Protein AF-A0A838W8V4-F1 (afdb_monomer_lite)

Foldseek 3Di:
DDPDPPPPFAADDPVLLVVLVVLVVQLVVLVVVVVPDPDDDCPPVSVVSNVVSVVVNQVSLVVVCVVVVHDSVQWDQDPVRNTTDGDDDD

Sequence (90 aa):
MSDNNNNKKIKLNEEEFEKISKLYQIALDASSQSTLGSGGSSLDGNIQHKQKAWHNVQSYMNELGKKYGYDPEKYVINKNTKELEKYSPE

Secondary structure (DSSP, 8-state):
---------EEPPHHHHHHHHHHHHHHHHHHHHHHH--SSS-HHHHHHHHHHHHHHHHHHHHHHHHHHT--TTSEEEETTTTEEEE----

Radius of gyration: 16.2 Å; chains: 1; bounding box: 34×28×52 Å

pLDDT: mean 74.61, std 15.24, range [36.5, 91.12]

Structure (mmCIF, N/CA/C/O backbone):
data_AF-A0A838W8V4-F1
#
_entry.id   AF-A0A838W8V4-F1
#
loop_
_atom_site.group_PDB
_atom_site.id
_atom_site.type_symbol
_atom_site.label_atom_id
_atom_site.label_alt_id
_atom_site.label_comp_id
_atom_site.label_asym_id
_atom_site.label_entity_id
_atom_site.label_seq_id
_atom_site.pdbx_PDB_ins_code
_atom_site.Cartn_x
_atom_site.Cartn_y
_atom_site.Cartn_z
_atom_site.occupancy
_atom_site.B_iso_or_equiv
_atom_site.auth_seq_id
_atom_site.auth_comp_id
_atom_site.auth_asym_id
_atom_site.auth_atom_id
_atom_site.pdbx_PDB_model_num
ATOM 1 N N . MET A 1 1 ? -16.956 -17.644 23.792 1.00 36.50 1 MET A N 1
ATOM 2 C CA . MET A 1 1 ? -17.545 -17.250 22.496 1.00 36.50 1 MET A CA 1
ATOM 3 C C . MET A 1 1 ? -16.896 -15.936 22.111 1.00 36.50 1 MET A C 1
ATOM 5 O O . MET A 1 1 ? -16.984 -14.998 22.888 1.00 36.50 1 MET A O 1
ATOM 9 N N . SER A 1 2 ? -16.111 -15.923 21.032 1.00 40.84 2 SER A N 1
ATOM 10 C CA . SER A 1 2 ? -15.341 -14.748 20.613 1.00 40.84 2 SER A CA 1
ATOM 11 C C . SER A 1 2 ? -16.140 -13.960 19.584 1.00 40.84 2 SER A C 1
ATOM 13 O O . SER A 1 2 ? -16.001 -14.187 18.384 1.00 40.84 2 SER A O 1
ATOM 15 N N . ASP A 1 3 ? -16.963 -13.033 20.058 1.00 46.84 3 ASP A N 1
ATOM 16 C CA . ASP A 1 3 ? -17.489 -11.943 19.245 1.00 46.84 3 ASP A CA 1
ATOM 17 C C . ASP A 1 3 ? -16.330 -11.000 18.907 1.00 46.84 3 ASP A C 1
ATOM 19 O O . ASP A 1 3 ? -16.043 -10.055 19.637 1.0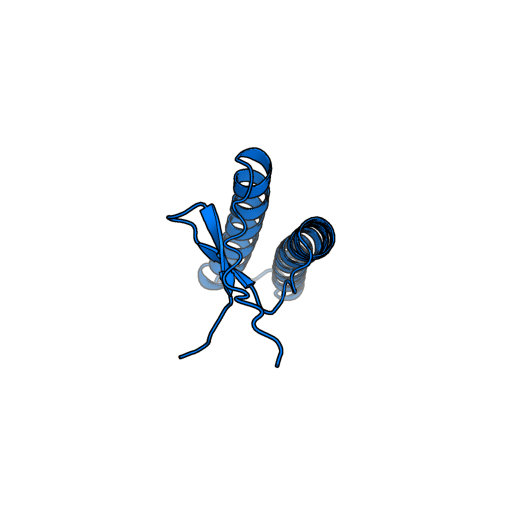0 46.84 3 ASP A O 1
ATOM 23 N N . ASN A 1 4 ? -15.597 -11.281 17.827 1.00 38.75 4 ASN A N 1
ATOM 24 C CA . ASN A 1 4 ? -14.609 -10.340 17.312 1.00 38.75 4 ASN A CA 1
ATOM 25 C C . ASN A 1 4 ? -14.985 -9.966 15.884 1.00 38.75 4 ASN A C 1
ATOM 27 O O . ASN A 1 4 ? -14.604 -10.604 14.901 1.00 38.75 4 ASN A O 1
ATOM 31 N N . ASN A 1 5 ? -15.822 -8.937 15.825 1.00 42.72 5 ASN A N 1
ATOM 32 C CA . ASN A 1 5 ? -16.284 -8.245 14.639 1.00 42.72 5 ASN A CA 1
ATOM 33 C C . ASN A 1 5 ? -15.069 -7.605 13.935 1.00 42.72 5 ASN A C 1
ATOM 35 O O . ASN A 1 5 ? -14.784 -6.420 14.084 1.00 42.72 5 ASN A O 1
ATOM 39 N N . ASN A 1 6 ? -14.301 -8.416 13.204 1.00 49.25 6 ASN A N 1
ATOM 40 C CA . ASN A 1 6 ? -13.090 -8.017 12.479 1.00 49.25 6 ASN A CA 1
ATOM 41 C C . ASN 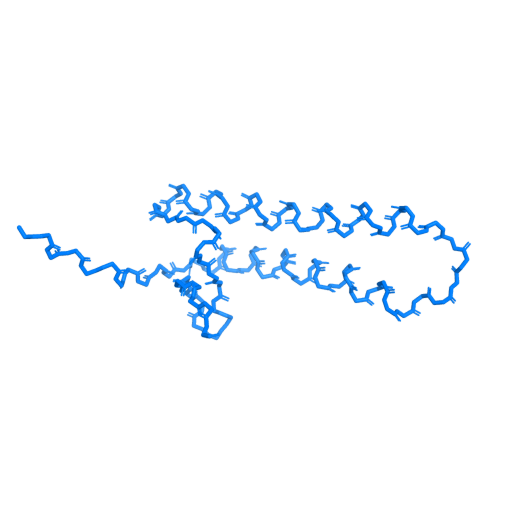A 1 6 ? -13.411 -7.267 11.173 1.00 49.25 6 ASN A C 1
ATOM 43 O O . ASN A 1 6 ? -12.697 -7.396 10.182 1.00 49.25 6 ASN A O 1
ATOM 47 N N . ASN A 1 7 ? -14.461 -6.446 11.174 1.00 53.59 7 ASN A N 1
ATOM 48 C CA . ASN A 1 7 ? -14.695 -5.442 10.143 1.00 53.59 7 ASN A CA 1
ATOM 49 C C . ASN A 1 7 ? -14.030 -4.116 10.552 1.00 53.59 7 ASN A C 1
ATOM 51 O O . ASN A 1 7 ? -14.649 -3.052 10.549 1.00 53.59 7 ASN A O 1
ATOM 55 N N . LYS A 1 8 ? -12.763 -4.176 10.987 1.00 58.75 8 LYS A N 1
ATOM 56 C CA . LYS A 1 8 ? -11.957 -2.966 11.163 1.00 58.75 8 LYS A CA 1
ATOM 57 C C . LYS A 1 8 ? -11.622 -2.450 9.772 1.00 58.75 8 LYS A C 1
ATOM 59 O O . LYS A 1 8 ? -10.645 -2.881 9.166 1.00 58.75 8 LYS A O 1
ATOM 64 N N . LYS A 1 9 ? -12.448 -1.529 9.279 1.00 66.88 9 LYS A N 1
ATOM 65 C CA . LYS A 1 9 ? -12.093 -0.676 8.148 1.00 66.88 9 LYS A CA 1
ATOM 66 C C . LYS A 1 9 ? -10.904 0.173 8.574 1.00 66.88 9 LYS A C 1
ATOM 68 O O . LYS A 1 9 ? -11.038 1.076 9.400 1.00 66.88 9 LYS A O 1
ATOM 73 N N . ILE A 1 10 ? -9.723 -0.178 8.081 1.00 78.00 10 ILE A N 1
ATOM 74 C CA . ILE A 1 10 ? -8.518 0.600 8.340 1.00 78.00 10 ILE A CA 1
ATOM 75 C C . ILE A 1 10 ? -8.485 1.695 7.287 1.00 78.00 10 ILE A C 1
ATOM 77 O O . ILE A 1 10 ? -8.253 1.438 6.105 1.00 78.00 10 ILE A O 1
ATOM 81 N N . LYS A 1 11 ? -8.752 2.921 7.724 1.00 81.88 11 LYS A N 1
ATOM 82 C CA . LYS A 1 11 ? -8.646 4.096 6.872 1.00 81.88 11 LYS A CA 1
ATOM 83 C C . LYS A 1 11 ? -7.190 4.545 6.838 1.00 81.88 11 LYS A C 1
ATOM 85 O O . LYS A 1 11 ? -6.611 4.824 7.887 1.00 81.88 11 LYS A O 1
ATOM 90 N N . LEU A 1 12 ? -6.614 4.581 5.642 1.00 82.56 12 LEU A N 1
ATOM 91 C CA . LEU A 1 12 ? -5.264 5.091 5.436 1.00 82.56 12 LEU A CA 1
ATOM 92 C C . LEU A 1 12 ? -5.274 6.616 5.545 1.00 82.56 12 LEU A C 1
ATOM 94 O O . LEU A 1 12 ? -6.232 7.271 5.114 1.00 82.56 12 LEU A O 1
ATOM 98 N N . ASN A 1 13 ? -4.199 7.189 6.081 1.00 87.62 13 ASN A N 1
ATOM 99 C CA . ASN A 1 13 ? -3.997 8.628 5.986 1.00 87.62 13 ASN A CA 1
ATOM 100 C C . ASN A 1 13 ? -3.715 9.023 4.531 1.00 87.62 13 ASN A C 1
ATOM 102 O O . ASN A 1 13 ? -3.304 8.199 3.715 1.00 87.62 13 ASN A O 1
ATOM 106 N N . GLU A 1 14 ? -3.903 10.302 4.207 1.00 85.88 14 GLU A N 1
ATOM 107 C CA . GLU A 1 14 ? -3.688 10.807 2.847 1.00 85.88 14 GLU A CA 1
ATOM 108 C C . GLU A 1 14 ? -2.268 10.531 2.343 1.00 85.88 14 GLU A C 1
ATOM 110 O O . GLU A 1 14 ? -2.105 9.987 1.256 1.00 85.88 14 GLU A O 1
ATOM 115 N N . GLU A 1 15 ? -1.260 10.777 3.180 1.00 88.12 15 GLU A N 1
ATOM 116 C CA . GLU A 1 15 ? 0.142 10.518 2.848 1.00 88.12 15 GLU A CA 1
ATOM 117 C C . GLU A 1 15 ? 0.417 9.025 2.589 1.00 88.12 15 GLU A C 1
ATOM 119 O O . GLU A 1 15 ? 1.130 8.663 1.652 1.00 88.12 15 GLU A O 1
ATOM 124 N N . GLU A 1 16 ? -0.190 8.135 3.382 1.00 88.31 16 GLU A N 1
ATOM 125 C CA . GLU A 1 16 ? -0.024 6.687 3.222 1.00 88.31 16 GLU A CA 1
ATOM 126 C C . GLU A 1 16 ? -0.713 6.183 1.961 1.00 88.31 16 GLU A C 1
ATOM 128 O O . GLU A 1 16 ? -0.137 5.397 1.206 1.00 88.31 16 GLU A O 1
ATOM 133 N N . PHE A 1 17 ? -1.929 6.674 1.715 1.00 86.88 17 PHE A N 1
ATOM 134 C CA . PHE A 1 17 ? -2.699 6.376 0.521 1.00 86.88 17 PHE A CA 1
ATOM 135 C C . PHE A 1 17 ? -1.986 6.868 -0.743 1.00 86.88 17 PHE A C 1
ATOM 137 O O . PHE A 1 17 ? -1.873 6.123 -1.715 1.00 86.88 17 PHE A O 1
ATOM 144 N N . GLU A 1 18 ? -1.459 8.092 -0.741 1.00 89.31 18 GLU A N 1
ATOM 145 C CA . GLU A 1 18 ? -0.683 8.614 -1.864 1.00 89.31 18 GLU A CA 1
ATOM 146 C C . GLU A 1 18 ? 0.577 7.789 -2.115 1.00 89.31 18 GLU A C 1
ATOM 148 O O . GLU A 1 18 ? 0.897 7.485 -3.268 1.00 89.31 18 GLU A O 1
ATOM 153 N N . LYS A 1 19 ? 1.286 7.395 -1.053 1.00 90.25 19 LYS A N 1
ATOM 154 C CA . LYS A 1 19 ? 2.520 6.619 -1.171 1.00 90.25 19 LYS A CA 1
ATOM 155 C C . LYS A 1 19 ? 2.260 5.240 -1.770 1.00 90.25 19 LYS A C 1
ATOM 157 O O . LYS A 1 19 ? 2.914 4.875 -2.747 1.00 90.25 19 LYS A O 1
ATOM 162 N N . ILE A 1 20 ? 1.283 4.497 -1.250 1.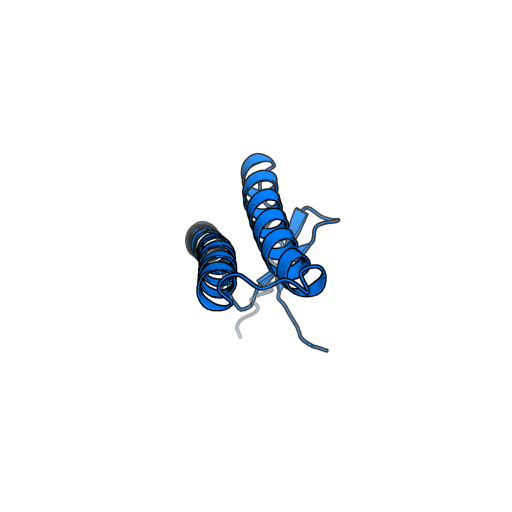00 86.62 20 ILE A N 1
ATOM 163 C CA . ILE A 1 20 ? 0.946 3.173 -1.792 1.00 86.62 20 ILE A CA 1
ATOM 164 C C . ILE A 1 20 ? 0.314 3.263 -3.185 1.00 86.62 20 ILE A C 1
ATOM 166 O O . ILE A 1 20 ? 0.624 2.434 -4.035 1.00 86.62 20 ILE A O 1
ATOM 170 N N . SER A 1 21 ? -0.486 4.297 -3.463 1.00 86.56 21 SER A N 1
ATOM 171 C CA . SER A 1 21 ? -1.047 4.550 -4.795 1.00 86.56 21 SER A CA 1
ATOM 172 C C . SER A 1 21 ? 0.056 4.805 -5.827 1.00 86.56 21 SER A C 1
ATOM 174 O O . SER A 1 21 ? 0.067 4.171 -6.881 1.00 86.56 21 SER A O 1
ATOM 176 N N . LYS A 1 22 ? 1.057 5.636 -5.495 1.00 90.44 22 LYS A N 1
ATOM 177 C CA . LYS A 1 22 ? 2.244 5.846 -6.344 1.00 90.44 22 LYS A CA 1
ATOM 178 C C . LYS A 1 22 ? 3.006 4.543 -6.586 1.00 90.44 22 LYS A C 1
ATOM 180 O O . LYS A 1 22 ? 3.372 4.267 -7.723 1.00 90.44 22 LYS A O 1
ATOM 185 N N . LEU A 1 23 ? 3.217 3.726 -5.552 1.00 89.38 23 LEU A N 1
ATOM 186 C CA . LEU A 1 23 ? 3.899 2.434 -5.690 1.00 89.38 23 LEU A CA 1
ATOM 187 C C . LEU A 1 23 ? 3.125 1.466 -6.598 1.00 89.38 23 LEU A C 1
ATOM 189 O O . LEU A 1 23 ? 3.723 0.862 -7.488 1.00 89.38 23 LEU A O 1
ATOM 193 N N . TYR A 1 24 ? 1.804 1.365 -6.426 1.00 86.81 24 TYR A N 1
ATOM 194 C CA . TYR A 1 24 ? 0.942 0.567 -7.302 1.00 86.81 24 TYR A CA 1
ATOM 195 C C . TYR A 1 24 ? 0.959 1.081 -8.740 1.00 86.81 24 TYR A C 1
ATOM 197 O O . TYR A 1 24 ? 1.054 0.280 -9.666 1.00 86.81 24 TYR A O 1
ATOM 205 N N . GLN A 1 25 ? 0.913 2.399 -8.938 1.00 86.62 25 GLN A N 1
ATOM 206 C CA . GLN A 1 25 ? 0.977 3.005 -10.265 1.00 86.62 25 GLN A CA 1
ATOM 207 C C . GLN A 1 25 ? 2.306 2.685 -10.958 1.00 86.62 25 GLN A C 1
ATOM 209 O O . GLN A 1 25 ? 2.294 2.295 -12.120 1.00 86.62 25 GLN A O 1
ATOM 214 N N . ILE A 1 26 ? 3.434 2.778 -10.245 1.00 87.75 26 ILE A N 1
ATOM 215 C CA . ILE A 1 26 ? 4.759 2.408 -10.768 1.00 87.75 26 ILE A CA 1
ATOM 216 C C . ILE A 1 26 ? 4.802 0.914 -11.122 1.00 87.75 26 ILE A C 1
ATOM 218 O O . ILE A 1 26 ? 5.311 0.545 -12.177 1.00 87.75 26 ILE A O 1
ATOM 222 N N . ALA A 1 27 ? 4.251 0.045 -10.271 1.00 85.94 27 ALA A N 1
ATOM 223 C CA . ALA A 1 27 ? 4.210 -1.395 -10.526 1.00 85.94 27 ALA A CA 1
ATOM 224 C C . ALA A 1 27 ? 3.311 -1.764 -11.720 1.00 85.94 27 ALA A C 1
ATOM 226 O O . ALA A 1 27 ? 3.665 -2.642 -12.515 1.00 85.94 27 ALA A O 1
ATOM 227 N N . LEU A 1 28 ? 2.174 -1.080 -11.874 1.00 84.06 28 LEU A N 1
ATOM 228 C CA . LEU A 1 28 ? 1.273 -1.220 -13.019 1.00 84.06 28 LEU A CA 1
ATOM 229 C C . LEU A 1 28 ? 1.917 -0.710 -14.308 1.00 84.06 28 LEU A C 1
ATOM 231 O O . LEU A 1 28 ? 1.816 -1.386 -15.330 1.00 84.06 28 LEU A O 1
ATOM 235 N N . ASP A 1 29 ? 2.597 0.433 -14.260 1.00 83.62 29 ASP A N 1
ATOM 236 C CA . ASP A 1 29 ? 3.304 1.015 -15.403 1.00 83.62 29 ASP A CA 1
ATOM 237 C C . ASP A 1 29 ? 4.444 0.098 -15.868 1.00 83.62 29 ASP A C 1
ATOM 239 O O . ASP A 1 29 ? 4.478 -0.303 -17.032 1.00 83.62 29 ASP A O 1
ATOM 243 N N . ALA A 1 30 ? 5.267 -0.390 -14.931 1.00 81.25 30 ALA A N 1
ATOM 244 C CA . ALA A 1 30 ? 6.312 -1.377 -15.207 1.00 81.25 30 ALA A CA 1
ATOM 245 C C . ALA A 1 30 ? 5.742 -2.682 -15.799 1.00 81.25 30 ALA A C 1
ATOM 247 O O . ALA A 1 30 ? 6.327 -3.285 -16.703 1.00 81.25 30 ALA A O 1
ATOM 248 N N . SER A 1 31 ? 4.568 -3.122 -15.331 1.00 73.62 31 SER A N 1
ATOM 249 C CA . SER A 1 31 ? 3.895 -4.295 -15.900 1.00 73.62 31 SER A CA 1
ATOM 250 C C . SER A 1 31 ? 3.273 -4.022 -17.276 1.00 73.62 31 SER A C 1
ATOM 252 O O . SER A 1 31 ? 3.211 -4.939 -18.093 1.00 73.62 31 SER A O 1
ATOM 254 N N . SER A 1 32 ? 2.833 -2.793 -17.553 1.00 69.19 32 SER A N 1
ATOM 255 C CA . SER A 1 32 ? 2.216 -2.391 -18.828 1.00 69.19 32 SER A CA 1
ATOM 256 C C . SER A 1 32 ? 3.265 -2.138 -19.914 1.00 69.19 32 SER A C 1
ATOM 258 O O . SER A 1 32 ? 3.063 -2.505 -21.074 1.00 69.19 32 SER A O 1
ATOM 260 N N . GLN A 1 33 ? 4.444 -1.628 -19.544 1.00 63.47 33 GLN A N 1
ATOM 261 C CA . GLN A 1 33 ? 5.602 -1.509 -20.437 1.00 63.47 33 GLN A CA 1
ATOM 262 C C . GLN A 1 33 ? 6.038 -2.859 -21.025 1.00 63.47 33 GLN A C 1
ATOM 264 O O . GLN A 1 33 ? 6.560 -2.911 -22.137 1.00 63.47 33 GLN A O 1
ATOM 269 N N . SER A 1 34 ? 5.771 -3.963 -20.322 1.00 55.50 34 SER A N 1
ATOM 270 C CA . SER A 1 34 ? 6.041 -5.318 -20.820 1.00 55.50 34 SER A CA 1
ATOM 271 C C . SER A 1 34 ? 5.1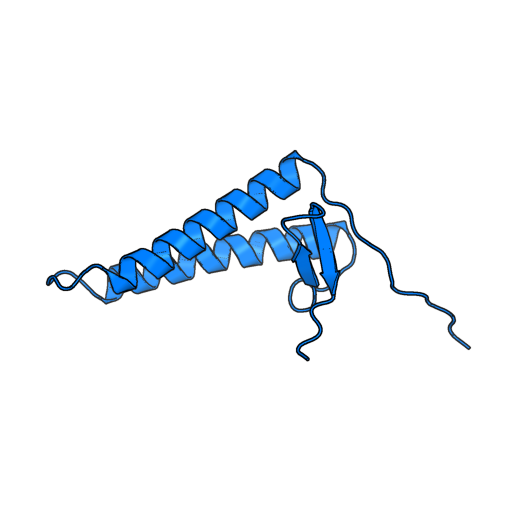66 -5.705 -22.026 1.00 55.50 34 SER A C 1
ATOM 273 O O . SER A 1 34 ? 5.545 -6.593 -22.782 1.00 55.50 34 SER A O 1
ATOM 275 N N . THR A 1 35 ? 4.014 -5.050 -22.229 1.00 52.41 35 THR A N 1
ATOM 276 C CA . THR A 1 35 ? 3.059 -5.386 -23.307 1.00 52.41 35 THR A CA 1
ATOM 277 C C . THR A 1 35 ? 3.204 -4.556 -24.586 1.00 52.41 35 THR A C 1
ATOM 279 O O . THR A 1 35 ? 2.687 -4.965 -25.621 1.00 52.41 35 THR A O 1
ATOM 282 N N . LEU A 1 36 ? 3.933 -3.432 -24.561 1.00 50.19 36 LEU A N 1
ATOM 283 C CA . LEU A 1 36 ? 4.061 -2.516 -25.712 1.00 50.19 36 LEU A CA 1
ATOM 284 C C . LEU A 1 36 ? 5.437 -2.555 -26.409 1.00 50.19 36 LEU A C 1
ATOM 286 O O . LEU A 1 36 ? 5.626 -1.899 -27.430 1.00 50.19 36 LEU A O 1
ATOM 290 N N . GLY A 1 37 ? 6.396 -3.335 -25.901 1.00 47.62 37 GLY A N 1
ATOM 291 C CA . GLY A 1 37 ? 7.769 -3.391 -26.412 1.00 47.62 37 GLY A CA 1
ATOM 292 C C . GLY A 1 37 ? 8.094 -4.663 -27.192 1.00 47.62 37 GLY A C 1
ATOM 293 O O . GLY A 1 37 ? 8.858 -5.499 -26.715 1.00 47.62 37 GLY A O 1
ATOM 294 N N . SER A 1 38 ? 7.568 -4.796 -28.410 1.00 49.28 38 SER A N 1
ATOM 295 C CA . SER A 1 38 ? 8.169 -5.668 -29.425 1.00 49.28 38 SER A CA 1
ATOM 296 C C . SER A 1 38 ? 9.467 -4.990 -29.891 1.00 49.28 38 SER A C 1
ATOM 298 O O . SER A 1 38 ? 9.426 -4.078 -30.710 1.00 49.28 38 SER A O 1
ATOM 300 N N . GLY A 1 39 ? 10.611 -5.322 -29.279 1.00 47.91 39 GLY A N 1
ATOM 301 C CA . GLY A 1 39 ? 11.865 -4.617 -29.570 1.00 47.91 39 GLY A CA 1
ATOM 302 C C . GLY A 1 39 ? 13.063 -4.974 -28.688 1.00 47.91 39 GLY A C 1
ATOM 303 O O . GLY A 1 39 ? 13.485 -4.177 -27.861 1.00 47.91 39 GLY A O 1
ATOM 304 N N . GLY A 1 40 ? 13.641 -6.158 -28.897 1.00 49.84 40 GLY A N 1
ATOM 305 C CA . GLY A 1 40 ? 15.098 -6.341 -29.024 1.00 49.84 40 GLY A CA 1
ATOM 306 C C . GLY A 1 40 ? 16.072 -6.115 -27.856 1.00 49.84 40 GLY A C 1
ATOM 307 O O . GLY A 1 40 ? 17.223 -6.505 -28.026 1.00 49.84 40 GLY A O 1
ATOM 308 N N . SER A 1 41 ? 15.694 -5.578 -26.693 1.00 47.56 41 SER A N 1
ATOM 309 C CA . SER A 1 41 ? 16.664 -5.325 -25.607 1.00 47.56 41 SER A CA 1
ATOM 310 C C . SER A 1 41 ? 16.203 -5.879 -24.257 1.00 47.56 41 SER A C 1
ATOM 312 O O . SER A 1 41 ? 15.372 -5.295 -23.571 1.00 47.56 41 SER A O 1
ATOM 314 N N . SER A 1 42 ? 16.800 -7.014 -23.884 1.00 53.59 42 SER A N 1
ATOM 315 C CA . SER A 1 42 ? 16.914 -7.545 -22.517 1.00 53.59 42 SER A CA 1
ATOM 316 C C . SER A 1 42 ? 15.599 -7.763 -21.756 1.00 53.59 42 SER A C 1
ATOM 318 O O . SER A 1 42 ? 15.289 -7.045 -20.806 1.00 53.59 42 SER A O 1
ATOM 320 N N . LEU A 1 43 ? 14.880 -8.842 -22.098 1.00 55.59 43 LEU A N 1
ATOM 321 C CA . LEU A 1 43 ? 13.793 -9.428 -21.286 1.00 55.59 43 LEU A CA 1
ATOM 322 C C . LEU A 1 43 ? 14.124 -9.467 -19.778 1.00 55.59 43 LEU A C 1
ATOM 324 O O . LEU A 1 43 ? 13.255 -9.215 -18.949 1.00 55.59 43 LEU A O 1
ATOM 328 N N . ASP A 1 44 ? 15.389 -9.707 -19.431 1.00 58.47 44 ASP A N 1
ATOM 329 C CA . ASP A 1 44 ? 15.888 -9.779 -18.055 1.00 58.47 44 ASP A CA 1
ATOM 330 C C . ASP A 1 44 ? 15.778 -8.449 -17.274 1.00 58.47 44 ASP A C 1
ATOM 332 O O . ASP A 1 44 ? 15.296 -8.423 -16.141 1.00 58.47 44 ASP A O 1
ATOM 336 N N . GLY A 1 45 ? 16.116 -7.314 -17.899 1.00 60.62 45 GLY A N 1
ATOM 337 C CA . GLY A 1 45 ? 16.069 -6.000 -17.242 1.00 60.62 45 GLY A CA 1
ATOM 338 C C . GLY A 1 45 ? 14.642 -5.530 -16.942 1.00 60.62 45 GLY A C 1
ATOM 339 O O . GLY A 1 45 ? 14.390 -4.905 -15.911 1.00 60.62 45 GLY A O 1
ATOM 340 N N . ASN A 1 46 ? 13.689 -5.886 -17.807 1.00 67.31 46 ASN A N 1
ATOM 341 C CA . ASN A 1 46 ? 12.279 -5.528 -17.637 1.00 67.31 46 ASN A CA 1
ATOM 342 C C . ASN A 1 46 ? 11.612 -6.361 -16.521 1.00 67.31 46 ASN A C 1
ATOM 344 O O . ASN A 1 46 ? 10.845 -5.839 -15.709 1.00 67.31 46 ASN A O 1
ATOM 348 N N . ILE A 1 47 ? 11.980 -7.646 -16.405 1.00 70.94 47 ILE A N 1
ATOM 349 C CA . ILE A 1 47 ? 11.516 -8.526 -15.320 1.00 70.94 47 ILE A CA 1
ATOM 350 C C . ILE A 1 47 ? 12.047 -8.043 -13.966 1.00 70.94 47 ILE A C 1
ATOM 352 O O . ILE A 1 47 ? 11.266 -7.935 -13.016 1.00 70.94 47 ILE A O 1
ATOM 356 N N . GLN A 1 48 ? 13.337 -7.698 -13.874 1.00 74.31 48 GLN A N 1
ATOM 357 C CA . GLN A 1 48 ? 13.922 -7.160 -12.641 1.00 74.31 48 GLN A CA 1
ATOM 358 C C . GLN A 1 48 ? 13.236 -5.858 -12.206 1.00 74.31 48 GLN A C 1
ATOM 360 O O . GLN A 1 48 ? 12.953 -5.669 -11.020 1.00 74.31 48 GLN A O 1
ATOM 365 N N . HIS A 1 49 ? 12.911 -4.975 -13.155 1.00 77.06 49 HIS A N 1
ATOM 366 C CA . HIS A 1 49 ? 12.250 -3.710 -12.844 1.00 77.06 49 HIS A CA 1
ATOM 367 C C . HIS A 1 49 ? 10.821 -3.920 -12.320 1.00 77.06 49 HIS A C 1
ATOM 369 O O . HIS A 1 49 ? 10.443 -3.344 -11.295 1.00 77.06 49 HIS A O 1
ATOM 375 N N . LYS A 1 50 ? 10.062 -4.831 -12.945 1.00 80.00 50 LYS A N 1
ATOM 376 C CA . LYS A 1 50 ? 8.731 -5.239 -12.480 1.00 80.00 50 LYS A CA 1
ATOM 377 C C . LYS A 1 50 ? 8.780 -5.864 -11.085 1.00 80.00 50 LYS A C 1
ATOM 379 O O . LYS A 1 50 ? 8.012 -5.461 -10.212 1.00 80.00 50 LYS A O 1
ATOM 384 N N . GLN A 1 51 ? 9.677 -6.826 -10.858 1.00 83.12 51 GLN A N 1
ATOM 385 C CA . GLN A 1 51 ? 9.822 -7.479 -9.552 1.00 83.12 51 GLN A CA 1
ATOM 386 C C . GLN A 1 51 ? 10.176 -6.470 -8.461 1.00 83.12 51 GLN A C 1
ATOM 388 O O . GLN A 1 51 ? 9.569 -6.488 -7.394 1.00 83.12 51 GLN A O 1
ATOM 393 N N . LYS A 1 52 ? 11.093 -5.539 -8.745 1.00 86.31 52 LYS A N 1
ATOM 394 C CA . LYS A 1 52 ? 11.471 -4.480 -7.807 1.00 86.31 52 LYS A CA 1
ATOM 395 C C . LYS A 1 52 ? 10.292 -3.568 -7.457 1.00 86.31 52 LYS A C 1
ATOM 397 O O . LYS A 1 52 ? 10.117 -3.225 -6.289 1.00 86.31 52 LYS A O 1
ATOM 402 N N . ALA A 1 53 ? 9.465 -3.198 -8.436 1.00 86.94 53 ALA A N 1
ATOM 403 C CA . ALA A 1 53 ? 8.292 -2.361 -8.195 1.00 86.94 53 ALA A CA 1
ATOM 404 C C . ALA A 1 53 ? 7.256 -3.063 -7.297 1.00 86.94 53 ALA A C 1
ATOM 406 O O . ALA A 1 53 ? 6.820 -2.487 -6.299 1.00 86.94 53 ALA A O 1
ATOM 407 N N . TRP A 1 54 ? 6.929 -4.328 -7.585 1.00 86.56 54 TRP A N 1
ATOM 408 C CA . TRP A 1 54 ? 6.034 -5.131 -6.740 1.00 86.56 54 TRP A CA 1
ATOM 409 C C . TRP A 1 54 ? 6.618 -5.406 -5.351 1.00 86.56 54 TRP A C 1
ATOM 411 O O . TRP A 1 54 ? 5.889 -5.371 -4.361 1.00 86.56 54 TRP A O 1
ATOM 421 N N . HIS A 1 55 ? 7.934 -5.594 -5.249 1.00 89.75 55 HIS A N 1
ATOM 422 C CA . HIS A 1 55 ? 8.611 -5.746 -3.966 1.00 89.75 55 HIS A CA 1
ATOM 423 C C . HIS A 1 55 ? 8.466 -4.491 -3.094 1.00 89.75 55 HIS A C 1
ATOM 425 O O . HIS A 1 55 ? 8.173 -4.601 -1.905 1.00 89.75 55 HIS A O 1
ATOM 431 N N . ASN A 1 56 ? 8.586 -3.293 -3.678 1.00 90.44 56 ASN A N 1
ATOM 432 C CA . ASN A 1 56 ? 8.363 -2.041 -2.951 1.00 90.44 56 ASN A CA 1
ATOM 433 C C . ASN A 1 56 ? 6.911 -1.911 -2.456 1.00 90.44 56 ASN A C 1
ATOM 435 O O . ASN A 1 56 ? 6.692 -1.478 -1.324 1.00 90.44 56 ASN A O 1
ATOM 439 N N . VAL A 1 57 ? 5.928 -2.317 -3.273 1.00 89.25 57 VAL A N 1
ATOM 440 C CA . VAL A 1 57 ? 4.507 -2.376 -2.880 1.00 89.25 57 VAL A CA 1
ATOM 441 C C . VAL A 1 57 ? 4.325 -3.308 -1.680 1.00 89.25 57 VAL A C 1
ATOM 443 O O . VAL A 1 57 ? 3.797 -2.879 -0.655 1.00 89.25 57 VAL A O 1
ATOM 446 N N . GLN A 1 58 ? 4.812 -4.551 -1.769 1.00 87.12 58 GLN A N 1
ATOM 447 C CA . GLN A 1 58 ? 4.717 -5.526 -0.676 1.00 87.12 58 GLN A CA 1
ATOM 448 C C . GLN A 1 58 ? 5.420 -5.046 0.593 1.00 87.12 58 GLN A C 1
ATOM 450 O O . GLN A 1 58 ? 4.865 -5.181 1.682 1.00 87.12 58 GLN A O 1
ATOM 455 N N . SER A 1 59 ? 6.615 -4.464 0.467 1.00 91.12 59 SER A N 1
ATOM 456 C CA . SER A 1 59 ? 7.359 -3.934 1.609 1.00 91.12 59 SER A CA 1
ATOM 457 C C . SER A 1 59 ? 6.541 -2.870 2.338 1.00 91.12 59 SER A C 1
ATOM 459 O O . SER A 1 59 ? 6.384 -2.950 3.556 1.00 91.12 59 SER A O 1
ATOM 461 N N . TYR A 1 60 ? 5.955 -1.923 1.600 1.00 90.69 60 TYR A N 1
ATOM 462 C CA . TYR A 1 60 ? 5.151 -0.864 2.204 1.00 90.69 60 TYR A CA 1
ATOM 463 C C . TYR A 1 60 ? 3.835 -1.389 2.796 1.00 90.69 60 TYR A C 1
ATOM 465 O O . TYR A 1 60 ? 3.454 -1.003 3.900 1.00 90.69 60 TYR A O 1
ATOM 473 N N . MET A 1 61 ? 3.164 -2.331 2.124 1.00 86.12 61 MET A N 1
ATOM 474 C CA . MET A 1 61 ? 1.977 -2.988 2.683 1.00 86.12 61 MET A CA 1
ATOM 475 C C . MET A 1 61 ? 2.299 -3.768 3.960 1.00 86.12 61 MET A C 1
ATOM 477 O O . MET A 1 61 ? 1.494 -3.758 4.884 1.00 86.12 61 MET A O 1
ATOM 481 N N . ASN A 1 62 ? 3.473 -4.395 4.055 1.00 89.56 62 ASN A N 1
ATOM 482 C CA . ASN A 1 62 ? 3.919 -5.085 5.263 1.00 89.56 62 ASN A CA 1
ATOM 483 C C . ASN A 1 62 ? 4.198 -4.114 6.422 1.00 89.56 62 ASN A C 1
ATOM 485 O O . ASN A 1 62 ? 3.875 -4.420 7.569 1.00 89.56 62 ASN A O 1
ATOM 489 N N . GLU A 1 63 ? 4.750 -2.929 6.146 1.00 91.06 63 GLU A N 1
ATOM 490 C CA . GLU A 1 63 ? 4.885 -1.869 7.155 1.00 91.06 63 GLU A CA 1
ATOM 491 C C . GLU A 1 63 ? 3.519 -1.388 7.660 1.00 91.06 63 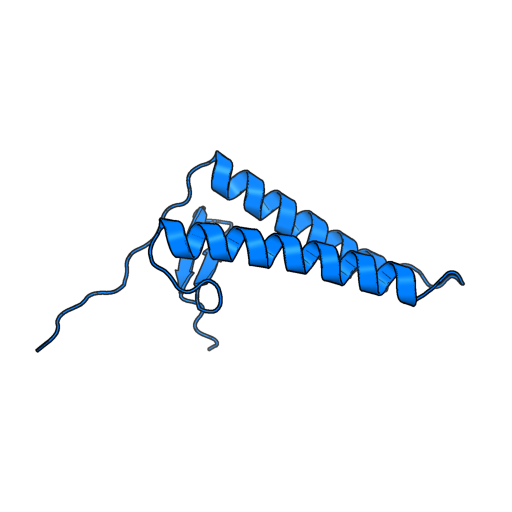GLU A C 1
ATOM 493 O O . GLU A 1 63 ? 3.308 -1.294 8.871 1.00 91.06 63 GLU A O 1
ATOM 498 N N . LEU A 1 64 ? 2.570 -1.153 6.749 1.00 86.00 64 LEU A N 1
ATOM 499 C CA . LEU A 1 64 ? 1.194 -0.801 7.103 1.00 86.00 64 LEU A CA 1
ATOM 500 C C . LEU A 1 64 ? 0.512 -1.933 7.892 1.00 86.00 64 LEU A C 1
ATOM 502 O O . LEU A 1 64 ? -0.123 -1.670 8.911 1.00 86.00 64 LEU A O 1
ATOM 506 N N . GLY A 1 65 ? 0.713 -3.189 7.491 1.00 85.94 65 GLY A N 1
ATOM 507 C CA . GLY A 1 65 ? 0.226 -4.379 8.191 1.00 85.94 65 GLY A CA 1
ATOM 508 C C . GLY A 1 65 ? 0.708 -4.443 9.637 1.00 85.94 65 GLY A C 1
ATOM 509 O O . GLY A 1 65 ? -0.093 -4.611 10.555 1.00 85.94 65 GLY A O 1
ATOM 510 N N . LYS A 1 66 ? 2.002 -4.189 9.871 1.00 86.81 66 LYS A N 1
ATOM 511 C CA . LYS A 1 66 ? 2.576 -4.089 11.224 1.00 86.81 66 LYS A CA 1
ATOM 512 C C . LYS A 1 66 ? 2.020 -2.902 12.012 1.00 86.81 66 LYS A C 1
ATOM 514 O O . LYS A 1 66 ? 1.752 -3.044 13.201 1.00 86.81 66 LYS A O 1
ATOM 519 N N . LYS A 1 67 ? 1.839 -1.748 11.362 1.00 87.00 67 LYS A N 1
ATOM 520 C CA . LYS A 1 67 ? 1.334 -0.517 11.993 1.00 87.00 67 LYS A CA 1
ATOM 521 C C . LYS A 1 67 ? -0.123 -0.645 12.441 1.00 87.00 67 LYS A C 1
ATOM 523 O O . LYS A 1 67 ? -0.472 -0.190 13.527 1.00 87.00 67 LYS A O 1
ATOM 528 N N . TYR A 1 68 ? -0.963 -1.255 11.612 1.00 84.25 68 TYR A N 1
ATOM 529 C CA . TYR A 1 68 ? -2.407 -1.353 1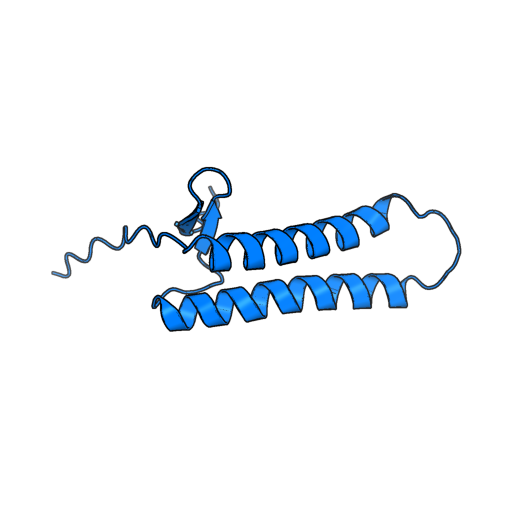1.830 1.00 84.25 68 TYR A CA 1
ATOM 530 C C . TYR A 1 68 ? -2.867 -2.731 12.335 1.00 84.25 68 TYR A C 1
ATOM 532 O O . TYR A 1 68 ? -4.038 -2.897 12.676 1.00 84.25 68 TYR A O 1
ATOM 540 N N . GLY A 1 69 ? -1.960 -3.707 12.421 1.00 83.38 69 GLY A N 1
ATOM 541 C CA . GLY A 1 69 ? -2.236 -5.054 12.920 1.00 83.38 69 GLY A CA 1
ATOM 542 C C . GLY A 1 69 ? -3.049 -5.915 11.953 1.00 83.38 69 GLY A C 1
ATOM 543 O O . GLY A 1 69 ? -3.917 -6.665 12.399 1.00 83.38 69 GLY A O 1
ATOM 544 N N . TYR A 1 70 ? -2.801 -5.797 10.647 1.00 81.19 70 TYR A N 1
ATOM 545 C CA . TYR A 1 70 ? -3.444 -6.618 9.618 1.00 81.19 70 TYR A CA 1
ATOM 546 C C . TYR A 1 70 ? -2.421 -7.373 8.767 1.00 81.19 70 TYR A C 1
ATOM 548 O O . TYR A 1 70 ? -1.236 -7.047 8.733 1.00 81.19 70 TYR A O 1
ATOM 556 N N . ASP A 1 71 ? -2.904 -8.399 8.075 1.00 81.56 71 ASP A N 1
ATOM 557 C CA . ASP A 1 71 ? -2.096 -9.250 7.209 1.00 81.56 71 ASP A CA 1
ATOM 558 C C . ASP A 1 71 ? -2.071 -8.668 5.781 1.00 81.56 71 ASP A C 1
ATOM 560 O O . ASP A 1 71 ? -3.122 -8.613 5.139 1.00 81.56 71 ASP A O 1
ATOM 564 N N . PRO A 1 72 ? -0.926 -8.189 5.265 1.00 81.44 72 PRO A N 1
ATOM 565 C CA . PRO A 1 72 ? -0.864 -7.491 3.981 1.00 81.44 72 PRO A CA 1
ATOM 566 C C . PRO A 1 72 ? -1.283 -8.350 2.785 1.00 81.44 72 PRO A C 1
ATOM 568 O O . PRO A 1 72 ? -1.682 -7.794 1.768 1.00 81.44 72 PRO A O 1
ATOM 571 N N . GLU A 1 73 ? -1.231 -9.679 2.896 1.00 80.44 73 GLU A N 1
ATOM 572 C CA . GLU A 1 73 ? -1.652 -10.586 1.822 1.00 80.44 73 GLU A CA 1
ATOM 573 C C . GLU A 1 73 ? -3.171 -10.788 1.798 1.00 80.44 73 GLU A C 1
ATOM 575 O O . GLU A 1 73 ? -3.747 -11.172 0.781 1.00 80.44 73 GLU A O 1
ATOM 580 N N . LYS A 1 74 ? -3.844 -10.508 2.919 1.00 81.31 74 LYS A N 1
ATOM 581 C CA . LYS A 1 74 ? -5.296 -10.667 3.064 1.00 81.31 74 LYS A CA 1
ATOM 582 C C . LYS A 1 74 ? -6.052 -9.362 2.920 1.00 81.31 74 LYS A C 1
ATOM 584 O O . LYS A 1 74 ? -7.266 -9.375 3.087 1.00 81.31 74 LYS A O 1
ATOM 589 N N . TYR A 1 75 ? -5.372 -8.247 2.675 1.00 80.94 75 TYR A N 1
ATOM 590 C CA . TYR A 1 75 ? -5.988 -6.930 2.585 1.00 80.94 75 TYR A CA 1
ATOM 591 C C . TYR A 1 75 ? -5.546 -6.224 1.308 1.00 80.94 75 TYR A C 1
ATOM 593 O O . TYR A 1 75 ? -4.377 -6.241 0.942 1.00 80.94 75 TYR A O 1
ATOM 601 N N . VAL A 1 76 ? -6.492 -5.572 0.649 1.00 79.94 76 VAL A N 1
ATOM 602 C CA . VAL A 1 76 ? -6.288 -4.764 -0.552 1.00 79.94 76 VAL A CA 1
ATOM 603 C C . VAL A 1 76 ? -6.739 -3.342 -0.287 1.00 79.94 76 VAL A C 1
ATOM 605 O O . VAL A 1 76 ? -7.581 -3.082 0.569 1.00 79.94 76 VAL A O 1
ATOM 608 N N . ILE A 1 77 ? -6.161 -2.401 -1.023 1.00 81.12 77 ILE A N 1
ATOM 609 C CA . ILE A 1 77 ? -6.499 -0.990 -0.873 1.00 81.12 77 ILE A CA 1
ATOM 610 C C . ILE A 1 77 ? -7.600 -0.652 -1.857 1.00 81.12 77 ILE A C 1
ATOM 612 O O . ILE A 1 77 ? -7.422 -0.742 -3.073 1.00 81.12 77 ILE A O 1
ATOM 616 N N . ASN A 1 78 ? -8.731 -0.209 -1.327 1.00 80.56 78 ASN A N 1
ATOM 617 C CA . ASN A 1 78 ? -9.802 0.327 -2.135 1.00 80.56 78 ASN A CA 1
ATOM 618 C C . ASN A 1 78 ? -9.464 1.771 -2.520 1.00 80.56 78 ASN A C 1
ATOM 620 O O . ASN A 1 78 ? -9.463 2.683 -1.693 1.00 80.56 78 ASN A O 1
ATOM 624 N N . LYS A 1 79 ? -9.187 1.990 -3.808 1.00 74.44 79 LYS A N 1
ATOM 625 C CA . LYS A 1 79 ? -8.869 3.319 -4.352 1.00 74.44 79 LYS A CA 1
ATOM 626 C C . LYS A 1 79 ? -10.018 4.329 -4.243 1.00 74.44 79 LYS A C 1
ATOM 628 O O . LYS A 1 79 ? -9.756 5.527 -4.249 1.00 74.44 79 LYS A O 1
ATOM 633 N N . ASN A 1 80 ? -11.267 3.863 -4.157 1.00 75.50 80 ASN A N 1
ATOM 634 C CA . ASN A 1 80 ? -12.446 4.725 -4.083 1.00 75.50 80 ASN A CA 1
ATOM 635 C C . ASN A 1 80 ? -12.669 5.223 -2.652 1.00 75.50 80 ASN A C 1
ATOM 637 O O . ASN A 1 80 ? -12.967 6.397 -2.447 1.00 75.50 80 ASN A O 1
ATOM 641 N N . THR A 1 81 ? -12.509 4.342 -1.661 1.00 78.94 81 THR A N 1
ATOM 642 C CA . THR A 1 81 ? -12.750 4.680 -0.249 1.00 78.94 81 THR A CA 1
ATOM 643 C C . THR A 1 81 ? -11.480 5.066 0.512 1.00 78.94 81 THR A C 1
ATOM 645 O O . THR A 1 81 ? -11.575 5.663 1.583 1.00 78.94 81 THR A O 1
ATOM 648 N N . LYS A 1 82 ? -10.294 4.794 -0.052 1.00 81.19 82 LYS A N 1
ATOM 649 C CA . LYS A 1 82 ? -8.980 4.916 0.609 1.00 81.19 82 LYS A CA 1
ATOM 650 C C . LYS A 1 82 ? -8.865 4.035 1.863 1.00 81.19 82 LYS A C 1
ATOM 652 O O . LYS A 1 82 ? -8.141 4.358 2.806 1.00 81.19 82 LYS A O 1
ATOM 657 N N . GLU A 1 83 ? -9.599 2.927 1.884 1.00 83.38 83 GLU A N 1
ATOM 658 C CA . GLU A 1 83 ? -9.639 1.979 2.998 1.00 83.38 83 GLU A CA 1
ATOM 659 C C . GLU A 1 83 ? -8.943 0.672 2.615 1.00 83.38 83 GLU A C 1
ATOM 661 O O . GLU A 1 83 ? -8.956 0.256 1.455 1.00 83.38 83 GLU A O 1
ATOM 666 N N . LEU A 1 84 ? -8.332 0.021 3.601 1.00 79.12 84 LEU A N 1
ATOM 667 C CA . LEU A 1 84 ? -7.884 -1.360 3.486 1.00 79.12 84 LEU A CA 1
ATOM 668 C C . LEU A 1 84 ? -9.068 -2.283 3.755 1.00 79.12 84 LEU A C 1
ATOM 670 O O . LEU A 1 84 ? -9.629 -2.297 4.855 1.00 79.12 84 LEU A O 1
ATOM 674 N N . GLU A 1 85 ? -9.417 -3.071 2.751 1.00 78.12 85 GLU A N 1
ATOM 675 C CA . GLU A 1 85 ? -10.487 -4.056 2.808 1.00 78.12 85 GLU A CA 1
ATOM 676 C C . GLU A 1 85 ? -9.902 -5.456 2.731 1.00 78.12 85 GLU A C 1
ATOM 678 O O . GLU A 1 85 ? -8.906 -5.695 2.052 1.00 78.12 85 GLU A O 1
ATOM 683 N N . LYS A 1 86 ? -10.520 -6.399 3.439 1.00 76.19 86 LYS A N 1
ATOM 684 C CA . LYS A 1 86 ? -10.073 -7.785 3.405 1.00 76.19 86 LYS A CA 1
ATOM 685 C C . LYS A 1 86 ? -10.340 -8.361 2.014 1.00 76.19 86 LYS A C 1
ATOM 687 O O . LYS A 1 86 ? -11.489 -8.423 1.582 1.00 76.19 86 LYS A O 1
ATOM 692 N N . TYR A 1 87 ? -9.290 -8.808 1.339 1.00 70.69 87 TYR A N 1
ATOM 693 C CA . TYR A 1 87 ? -9.387 -9.524 0.079 1.00 70.69 87 TYR A CA 1
ATOM 694 C C . TYR A 1 87 ? -10.127 -10.843 0.314 1.00 70.69 87 TYR A C 1
ATOM 696 O O . TYR A 1 87 ? -9.630 -11.736 1.004 1.00 70.69 87 TYR A O 1
ATOM 704 N N . SER A 1 88 ? -11.339 -10.940 -0.224 1.00 64.06 88 SER A N 1
ATOM 705 C CA . SER A 1 88 ? -12.068 -12.197 -0.362 1.00 64.06 88 SER A CA 1
ATOM 706 C C . SER A 1 88 ? -12.157 -12.476 -1.856 1.00 64.06 88 SER A C 1
ATOM 708 O O . SER A 1 88 ? -12.873 -11.744 -2.536 1.00 64.06 88 SER A O 1
ATOM 710 N N . PRO A 1 89 ? -11.391 -13.442 -2.393 1.00 62.12 89 PRO A N 1
ATOM 711 C CA . PRO A 1 89 ? -11.636 -13.907 -3.747 1.00 62.12 89 PRO A CA 1
ATOM 712 C C . PRO A 1 89 ? -13.018 -14.572 -3.751 1.00 62.12 89 PRO A C 1
ATOM 714 O O . PRO A 1 89 ? -13.221 -15.547 -3.026 1.00 62.12 89 PRO A O 1
ATOM 717 N N . GLU A 1 90 ? -13.969 -13.980 -4.475 1.00 54.50 90 GLU A N 1
ATOM 718 C CA . GLU A 1 90 ? -15.257 -14.613 -4.798 1.00 54.50 90 GLU A CA 1
ATOM 719 C C . GLU A 1 90 ? -15.069 -15.790 -5.762 1.00 54.50 90 GLU A C 1
ATOM 721 O O . GLU A 1 90 ? -14.176 -15.706 -6.641 1.00 54.50 90 GLU A O 1
#